Protein AF-A0A538SGX9-F1 (afdb_monomer_lite)

Structure (mmCIF, N/CA/C/O backbone):
data_AF-A0A538SGX9-F1
#
_entry.id   AF-A0A538SGX9-F1
#
loop_
_atom_site.group_PDB
_atom_site.id
_atom_site.type_symbol
_atom_site.label_atom_id
_atom_site.label_alt_id
_atom_site.label_comp_id
_atom_site.label_asym_id
_atom_site.label_entity_id
_atom_site.label_seq_id
_atom_site.pdbx_PDB_ins_code
_atom_site.Cartn_x
_atom_site.Cartn_y
_atom_site.Cartn_z
_atom_site.occupancy
_atom_site.B_iso_or_equiv
_atom_site.auth_seq_id
_atom_site.auth_comp_id
_atom_site.auth_asym_id
_atom_site.auth_atom_id
_atom_site.pdbx_PDB_model_num
ATOM 1 N N . MET A 1 1 ? 2.554 -4.254 11.302 1.00 86.12 1 MET A N 1
ATOM 2 C CA . MET A 1 1 ? 3.138 -5.567 10.945 1.00 86.12 1 MET A CA 1
ATOM 3 C C . MET A 1 1 ? 2.565 -5.999 9.604 1.00 86.12 1 MET A C 1
ATOM 5 O O . MET A 1 1 ? 1.450 -5.603 9.311 1.00 86.12 1 MET A O 1
ATOM 9 N N . VAL A 1 2 ? 3.298 -6.754 8.778 1.00 92.25 2 VAL A N 1
ATOM 10 C CA . VAL A 1 2 ? 2.737 -7.293 7.523 1.00 92.25 2 VAL A CA 1
ATOM 11 C C . VAL A 1 2 ? 1.795 -8.447 7.859 1.00 92.25 2 VAL A C 1
ATOM 13 O O . VAL A 1 2 ? 2.252 -9.468 8.365 1.00 92.25 2 VAL A O 1
ATOM 16 N N . ALA A 1 3 ? 0.502 -8.274 7.589 1.00 93.81 3 ALA A N 1
ATOM 17 C CA . ALA A 1 3 ? -0.518 -9.300 7.798 1.00 93.81 3 ALA A CA 1
ATOM 18 C C . ALA A 1 3 ? -0.656 -10.206 6.568 1.00 93.81 3 ALA A C 1
ATOM 20 O O . ALA A 1 3 ? -0.810 -11.422 6.679 1.00 93.81 3 ALA A O 1
ATOM 21 N N . ARG A 1 4 ? -0.564 -9.615 5.371 1.00 95.94 4 ARG A N 1
ATOM 22 C CA . ARG A 1 4 ? -0.651 -10.329 4.095 1.00 95.94 4 ARG A CA 1
ATOM 23 C C . ARG A 1 4 ? 0.117 -9.583 3.017 1.00 95.94 4 ARG A C 1
ATOM 25 O O . ARG A 1 4 ? 0.028 -8.367 2.925 1.00 95.94 4 ARG A O 1
ATOM 32 N N . HIS A 1 5 ? 0.813 -10.316 2.155 1.00 97.12 5 HIS A N 1
ATOM 33 C CA . HIS A 1 5 ? 1.441 -9.752 0.965 1.00 97.12 5 HIS A CA 1
ATOM 34 C C . HIS A 1 5 ? 1.366 -10.760 -0.184 1.00 97.12 5 HIS A C 1
ATOM 36 O O . HIS A 1 5 ? 1.935 -11.846 -0.100 1.00 97.12 5 HIS A O 1
ATOM 42 N N . VAL A 1 6 ? 0.605 -10.444 -1.235 1.00 97.06 6 VAL A N 1
ATOM 43 C CA . VAL A 1 6 ? 0.300 -11.393 -2.321 1.00 97.06 6 VAL A CA 1
ATOM 44 C C . VAL A 1 6 ? 0.369 -10.744 -3.700 1.00 97.06 6 VAL A C 1
ATOM 46 O O . VAL A 1 6 ? 0.225 -9.530 -3.848 1.00 97.06 6 VAL A O 1
ATOM 49 N N . ASP A 1 7 ? 0.578 -11.573 -4.724 1.00 96.38 7 ASP A N 1
ATOM 50 C CA . ASP A 1 7 ? 0.365 -11.180 -6.117 1.00 96.38 7 ASP A CA 1
ATOM 51 C C . ASP A 1 7 ? -1.134 -10.951 -6.365 1.00 96.38 7 ASP A C 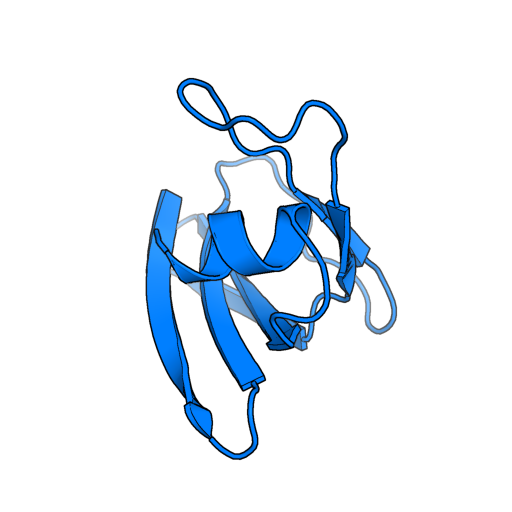1
ATOM 53 O O . ASP A 1 7 ? -1.961 -11.796 -6.019 1.00 96.38 7 ASP A O 1
ATOM 57 N N . PHE A 1 8 ? -1.473 -9.789 -6.924 1.00 96.00 8 PHE A N 1
ATOM 58 C CA . PHE A 1 8 ? -2.841 -9.416 -7.287 1.00 96.00 8 PHE A CA 1
ATOM 59 C C . PHE A 1 8 ? -3.088 -9.538 -8.802 1.00 96.00 8 PHE A C 1
ATOM 61 O O . PHE A 1 8 ? -4.206 -9.349 -9.276 1.00 96.00 8 PHE A O 1
ATOM 68 N N . GLY A 1 9 ? -2.054 -9.886 -9.572 1.00 95.25 9 GLY A N 1
ATOM 69 C CA . GLY A 1 9 ? -2.096 -9.997 -11.022 1.00 95.25 9 GLY A CA 1
ATOM 70 C C . GLY A 1 9 ? -1.821 -8.673 -11.736 1.00 95.25 9 GLY A C 1
ATOM 71 O O . GLY A 1 9 ? -1.765 -7.598 -11.141 1.00 95.25 9 GLY A O 1
ATOM 72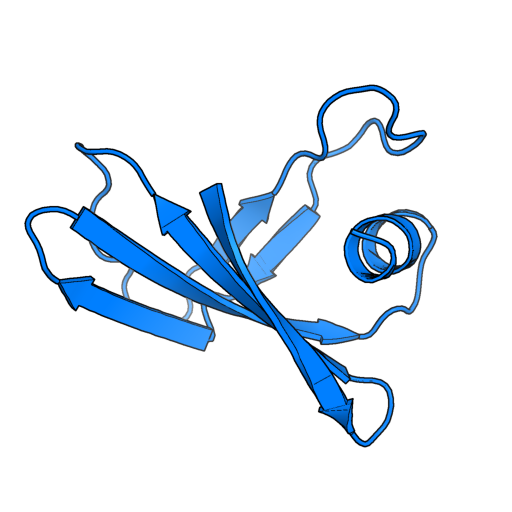 N N . ALA A 1 10 ? -1.602 -8.758 -13.053 1.00 93.19 10 ALA A N 1
ATOM 73 C CA . ALA A 1 10 ? -1.337 -7.606 -13.925 1.00 93.19 10 ALA A CA 1
ATOM 74 C C . ALA A 1 10 ? -0.217 -6.669 -13.414 1.00 93.19 10 ALA A C 1
ATOM 76 O O . ALA A 1 10 ? -0.299 -5.451 -13.564 1.00 93.19 10 ALA A O 1
ATOM 77 N N . GLY A 1 11 ? 0.818 -7.224 -12.773 1.00 92.44 11 GLY A N 1
ATOM 78 C CA . GLY A 1 11 ? 1.940 -6.455 -12.220 1.00 92.44 11 GLY A CA 1
ATOM 79 C C . GLY A 1 11 ? 1.641 -5.717 -10.908 1.00 92.44 11 GLY A C 1
ATOM 80 O O . GLY A 1 11 ? 2.462 -4.902 -10.480 1.00 92.44 11 GLY A O 1
ATOM 81 N N . HIS A 1 12 ? 0.499 -5.996 -10.274 1.00 97.06 12 HIS A N 1
ATOM 82 C CA . HIS A 1 12 ? 0.097 -5.408 -9.003 1.00 97.06 12 HIS A CA 1
ATOM 83 C C . HIS A 1 12 ? 0.287 -6.379 -7.836 1.00 97.06 12 HIS A C 1
ATOM 85 O O . HIS A 1 12 ? 0.230 -7.600 -7.975 1.00 97.06 12 HIS A O 1
ATOM 91 N N . ARG A 1 13 ? 0.495 -5.810 -6.655 1.00 98.00 13 ARG A N 1
ATOM 92 C CA . ARG A 1 13 ? 0.644 -6.500 -5.377 1.00 98.00 13 ARG A CA 1
ATOM 93 C C . ARG A 1 13 ? -0.397 -5.961 -4.410 1.00 98.00 13 ARG A C 1
ATOM 95 O O . ARG A 1 13 ? -0.670 -4.760 -4.405 1.00 98.00 13 ARG A O 1
ATOM 102 N N . TRP A 1 14 ? -0.937 -6.851 -3.587 1.00 98.00 14 TRP A N 1
ATOM 103 C CA . TRP A 1 14 ? -1.784 -6.490 -2.458 1.00 98.00 14 TRP A CA 1
ATOM 104 C C . TRP A 1 14 ? -1.004 -6.662 -1.160 1.00 98.00 14 TRP A C 1
ATOM 106 O O . TRP A 1 14 ? -0.426 -7.728 -0.933 1.00 98.00 14 TRP A O 1
ATOM 116 N N . LEU A 1 15 ? -0.992 -5.630 -0.322 1.00 97.62 15 LEU A N 1
ATOM 117 C CA . LEU A 1 15 ? -0.325 -5.608 0.976 1.00 97.62 15 LEU A CA 1
ATOM 118 C C . LEU A 1 15 ? -1.326 -5.200 2.057 1.00 97.62 15 LEU A C 1
ATOM 120 O O . LEU A 1 15 ? -1.842 -4.091 2.004 1.00 97.62 15 LEU A O 1
ATOM 124 N N . ASP A 1 16 ? -1.532 -6.059 3.050 1.00 97.25 16 ASP A N 1
ATOM 125 C CA . ASP A 1 16 ? -2.243 -5.729 4.284 1.00 97.25 16 ASP A CA 1
ATOM 126 C C . ASP A 1 16 ? -1.234 -5.495 5.412 1.00 97.25 16 ASP A C 1
ATOM 128 O O . ASP A 1 16 ? -0.355 -6.330 5.665 1.00 97.25 16 ASP A O 1
ATOM 132 N N . LEU A 1 17 ? -1.373 -4.364 6.102 1.00 94.94 17 LEU A N 1
ATOM 133 C CA . LEU A 1 17 ? -0.573 -3.991 7.261 1.00 94.94 17 LEU A CA 1
ATOM 134 C C . LEU A 1 17 ? -1.457 -3.802 8.487 1.00 94.94 17 LEU A C 1
ATOM 136 O O . LEU A 1 17 ? -2.319 -2.927 8.498 1.00 94.94 17 LEU A O 1
ATOM 140 N N . ASP A 1 18 ? -1.165 -4.539 9.552 1.00 94.19 18 ASP A N 1
ATOM 141 C CA . ASP A 1 18 ? -1.707 -4.240 10.874 1.00 94.19 18 ASP A CA 1
ATOM 142 C C . ASP A 1 18 ? -1.014 -2.996 11.427 1.00 94.19 18 ASP A C 1
ATOM 144 O O . ASP A 1 18 ? 0.222 -2.961 11.534 1.00 94.19 18 ASP A O 1
ATOM 148 N N . VAL A 1 19 ? -1.793 -1.984 11.791 1.00 92.38 19 VAL A N 1
ATOM 149 C CA . VAL A 1 19 ? -1.294 -0.754 12.405 1.00 92.38 19 VAL A CA 1
ATOM 150 C C . VAL A 1 19 ? -1.594 -0.747 13.910 1.00 92.38 19 VAL A C 1
ATOM 152 O O . VAL A 1 19 ? -2.681 -1.146 14.333 1.00 92.38 19 VAL A O 1
ATOM 155 N N . PRO A 1 20 ? -0.616 -0.356 14.750 1.00 84.25 20 PRO A N 1
ATOM 156 C CA . PRO A 1 20 ? -0.7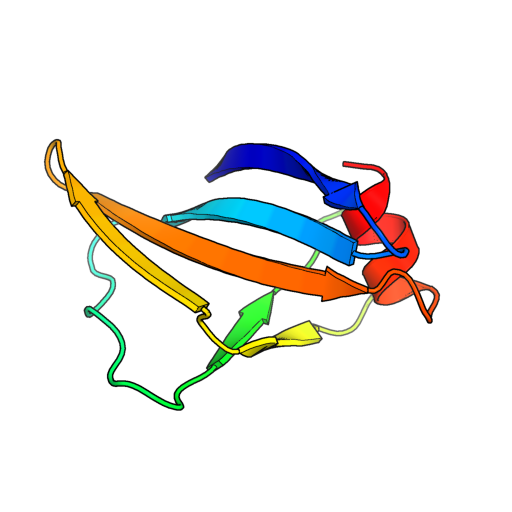96 -0.325 16.196 1.00 84.25 20 PRO A CA 1
ATOM 157 C C . PRO A 1 20 ? -1.703 0.836 16.614 1.00 84.25 20 PRO A C 1
ATOM 159 O O . PRO A 1 20 ? -1.720 1.883 15.972 1.00 84.25 20 PRO A O 1
ATOM 162 N N . ALA A 1 21 ? -2.401 0.682 17.738 1.00 80.06 21 ALA A N 1
ATOM 163 C CA . ALA A 1 21 ? -3.137 1.782 18.351 1.00 80.06 21 ALA A CA 1
ATOM 164 C C . ALA A 1 21 ? -2.187 2.812 19.015 1.00 80.06 21 ALA A C 1
ATOM 166 O O . ALA A 1 21 ? -1.151 2.412 19.557 1.00 80.06 21 ALA A O 1
ATOM 167 N N . PRO A 1 22 ? -2.552 4.111 19.056 1.00 83.94 22 PRO A N 1
ATOM 168 C CA . PRO A 1 22 ? -3.705 4.718 18.390 1.00 83.94 22 PRO A CA 1
ATOM 169 C C . PRO A 1 22 ? -3.381 5.060 16.924 1.00 83.94 22 PRO A C 1
ATOM 171 O O . PRO A 1 22 ? -2.447 5.809 16.649 1.00 83.94 22 PRO A O 1
ATOM 174 N N . PHE A 1 23 ? -4.168 4.524 15.991 1.00 87.06 23 PHE A N 1
ATOM 175 C CA . PHE A 1 23 ? -4.148 4.909 14.582 1.00 87.06 23 PHE A CA 1
ATOM 176 C C . PHE A 1 23 ? -5.594 5.126 14.145 1.00 87.06 23 PHE A C 1
ATOM 178 O O . PHE A 1 23 ? -6.412 4.214 14.272 1.00 87.06 23 PHE A O 1
ATOM 185 N N . ASP A 1 24 ? -5.907 6.327 13.668 1.00 89.56 24 ASP A N 1
ATOM 186 C CA . ASP A 1 24 ? -7.265 6.679 13.262 1.00 89.56 24 ASP A CA 1
ATOM 187 C C . ASP A 1 24 ? -7.634 6.009 11.937 1.00 89.56 24 ASP A C 1
ATOM 189 O O . ASP A 1 24 ? -6.810 5.888 11.026 1.00 89.56 24 ASP A O 1
ATOM 193 N N . VAL A 1 25 ? -8.891 5.586 11.812 1.00 92.12 25 VAL A N 1
ATOM 194 C CA . VAL A 1 25 ? -9.391 5.003 10.565 1.00 92.12 25 VAL A CA 1
ATOM 195 C C . VAL A 1 25 ? -9.353 6.073 9.464 1.00 92.12 25 VAL A C 1
ATOM 197 O O . VAL A 1 25 ? -9.978 7.123 9.626 1.00 92.12 25 VAL A O 1
ATOM 200 N N . PRO A 1 26 ? -8.639 5.839 8.348 1.00 93.81 26 PRO A N 1
ATOM 201 C CA . PRO A 1 26 ? -8.500 6.833 7.292 1.00 93.81 26 PRO A CA 1
ATOM 202 C C . PRO A 1 26 ? -9.805 7.027 6.513 1.00 93.81 26 PRO A C 1
ATOM 204 O O . PRO A 1 26 ? -10.550 6.080 6.254 1.00 93.81 26 PRO A O 1
ATOM 207 N N . GLU A 1 27 ? -10.045 8.259 6.073 1.00 95.62 27 GLU A N 1
ATOM 208 C CA . GLU A 1 27 ? -11.140 8.597 5.167 1.00 95.62 27 GLU A CA 1
ATOM 209 C C . GLU A 1 27 ? -10.827 8.182 3.715 1.00 95.62 27 GLU A C 1
ATOM 211 O O . GLU A 1 27 ? -9.659 8.133 3.304 1.00 95.62 27 GLU A O 1
ATOM 216 N N . PRO A 1 28 ? -11.856 7.922 2.884 1.00 95.75 28 PRO A N 1
ATOM 217 C CA . PRO A 1 28 ? -11.661 7.629 1.469 1.00 95.75 28 PRO A CA 1
ATOM 218 C C . PRO A 1 28 ? -10.845 8.708 0.743 1.00 95.75 28 PRO A C 1
ATOM 220 O O . PRO A 1 28 ? -11.119 9.901 0.851 1.00 95.75 28 PRO A O 1
ATOM 223 N N . GLY A 1 29 ? -9.859 8.275 -0.047 1.00 96.12 29 GLY A N 1
ATOM 224 C CA . GLY A 1 29 ? -8.962 9.164 -0.796 1.00 96.12 29 GLY A CA 1
ATOM 225 C C . GLY A 1 29 ? -7.694 9.575 -0.042 1.00 96.12 29 GLY A C 1
ATOM 226 O O . GLY A 1 29 ? -6.810 10.187 -0.643 1.00 96.12 29 GLY A O 1
ATOM 227 N N . GLN A 1 30 ? -7.561 9.211 1.236 1.00 97.31 30 GLN A N 1
ATOM 228 C CA . GLN A 1 30 ? -6.335 9.438 1.995 1.00 97.31 30 GLN A CA 1
ATOM 229 C C . GLN A 1 30 ? -5.224 8.439 1.635 1.00 97.31 30 GLN A C 1
ATOM 231 O O . GLN A 1 30 ? -5.430 7.376 1.041 1.00 97.31 30 GLN A O 1
ATOM 236 N N . PHE A 1 31 ? -4.004 8.811 2.004 1.00 97.25 31 PHE A N 1
ATOM 237 C CA . PHE A 1 31 ? -2.800 8.014 1.825 1.00 97.25 31 PHE A CA 1
ATOM 238 C C . PHE A 1 31 ? -1.932 8.101 3.080 1.00 97.25 31 PHE A C 1
ATOM 240 O O . PHE A 1 31 ? -2.081 9.014 3.891 1.00 97.25 31 PHE A O 1
ATOM 247 N N . VAL A 1 32 ? -1.012 7.153 3.220 1.00 95.50 32 VAL A N 1
ATOM 248 C CA . VAL A 1 32 ? -0.002 7.132 4.285 1.00 95.50 32 VAL A CA 1
ATOM 249 C C . VAL A 1 32 ? 1.388 7.013 3.681 1.00 95.50 32 VAL A C 1
ATOM 251 O O . VAL A 1 32 ? 1.544 6.638 2.520 1.00 95.50 32 VAL A O 1
ATOM 254 N N . GLU A 1 33 ? 2.408 7.304 4.477 1.00 94.44 33 GLU A N 1
ATOM 255 C CA . GLU A 1 33 ? 3.804 7.121 4.093 1.00 94.44 33 GLU A CA 1
ATOM 256 C C .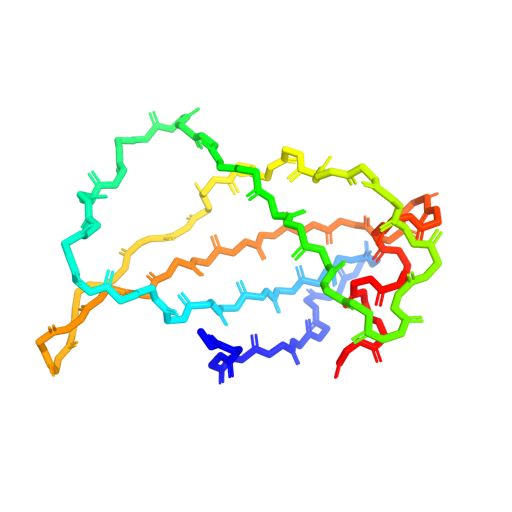 GLU A 1 33 ? 4.331 5.791 4.645 1.00 94.44 33 GLU A C 1
ATOM 258 O O . GLU A 1 33 ? 4.374 5.583 5.858 1.00 94.44 33 GLU A O 1
ATOM 263 N N . LEU A 1 34 ? 4.759 4.883 3.763 1.00 92.44 34 LEU A N 1
ATOM 264 C CA . LEU A 1 34 ? 5.405 3.628 4.149 1.00 92.44 34 LEU A CA 1
ATOM 265 C C . LEU A 1 34 ? 6.925 3.768 4.086 1.00 92.44 34 LEU A C 1
ATOM 267 O O . LEU A 1 34 ? 7.501 3.945 3.010 1.00 92.44 34 LEU A O 1
ATOM 271 N N . LEU A 1 35 ? 7.587 3.636 5.235 1.00 90.62 35 LEU A N 1
ATOM 272 C CA . LEU A 1 35 ? 9.042 3.566 5.322 1.00 90.62 35 LEU A CA 1
ATOM 273 C C . LEU A 1 35 ? 9.494 2.113 5.497 1.00 90.62 35 LEU A C 1
ATOM 275 O O . LEU A 1 35 ? 9.119 1.441 6.456 1.00 90.62 35 LEU A O 1
ATOM 279 N N . LEU A 1 36 ? 10.341 1.643 4.583 1.00 87.88 36 LEU A N 1
ATOM 280 C CA . LEU A 1 36 ? 11.018 0.357 4.715 1.00 87.88 36 LEU A CA 1
ATOM 281 C C . LEU A 1 36 ? 12.215 0.515 5.658 1.00 87.88 36 LEU A C 1
ATOM 283 O O . LEU A 1 36 ? 13.158 1.240 5.343 1.00 87.88 36 LEU A O 1
ATOM 287 N N . VAL A 1 37 ? 12.181 -0.163 6.803 1.00 83.00 37 VAL A N 1
ATOM 288 C CA . VAL A 1 37 ? 13.287 -0.147 7.773 1.00 83.00 37 VAL A CA 1
ATOM 289 C C . VAL A 1 37 ? 14.486 -0.980 7.278 1.00 83.00 37 VAL A C 1
ATOM 291 O O . VAL A 1 37 ? 14.316 -1.853 6.419 1.00 83.00 37 VAL A O 1
ATOM 294 N N . PRO A 1 38 ? 15.717 -0.721 7.768 1.00 74.88 38 PRO A N 1
ATOM 295 C CA . PRO A 1 38 ? 16.907 -1.485 7.393 1.00 74.88 38 PRO A CA 1
ATOM 296 C C . PRO A 1 38 ? 16.707 -3.006 7.518 1.00 74.88 38 PRO A C 1
ATOM 298 O O . PRO A 1 38 ? 16.046 -3.446 8.460 1.00 74.88 38 PRO A O 1
ATOM 301 N N . PRO A 1 39 ? 17.286 -3.818 6.610 1.00 68.88 39 PRO A N 1
ATOM 302 C CA . PRO A 1 39 ? 18.338 -3.484 5.636 1.00 68.88 39 PRO A CA 1
ATOM 303 C C . PRO A 1 39 ? 17.846 -2.995 4.251 1.00 68.88 39 PRO A C 1
ATOM 305 O O . PRO A 1 39 ? 18.510 -3.223 3.241 1.00 68.88 39 PRO A O 1
ATOM 308 N N . SER A 1 40 ? 16.701 -2.312 4.164 1.00 75.94 40 SER A N 1
ATOM 309 C CA . SER A 1 40 ? 16.212 -1.735 2.903 1.00 75.94 40 SER A CA 1
ATOM 310 C C . SER A 1 40 ? 17.173 -0.694 2.283 1.00 75.94 40 SER A C 1
ATOM 312 O O . SER A 1 40 ? 17.585 0.237 2.978 1.00 75.94 40 SER A O 1
ATOM 314 N N . PRO A 1 41 ? 17.470 -0.759 0.965 1.00 72.25 41 PRO A N 1
ATOM 315 C CA . PRO A 1 41 ? 18.247 0.268 0.257 1.00 72.25 41 PRO A CA 1
ATOM 316 C C . PRO A 1 41 ? 17.441 1.556 -0.006 1.00 72.25 41 PRO A C 1
ATOM 318 O O . PRO A 1 41 ? 17.946 2.507 -0.604 1.00 72.25 41 PRO A O 1
ATOM 321 N N . VAL A 1 42 ? 16.163 1.579 0.376 1.00 80.88 42 VAL A N 1
ATOM 322 C CA . VAL A 1 42 ? 15.220 2.665 0.104 1.00 80.88 42 VAL A CA 1
ATOM 323 C C . VAL A 1 42 ? 15.179 3.593 1.310 1.00 80.88 42 VAL A C 1
ATOM 325 O O . VAL A 1 42 ? 14.679 3.219 2.363 1.00 80.88 42 VAL A O 1
ATOM 328 N N . ILE A 1 43 ? 15.692 4.811 1.139 1.00 76.50 43 ILE A N 1
ATOM 329 C CA . ILE A 1 43 ? 15.860 5.785 2.232 1.00 76.50 43 ILE A CA 1
ATOM 330 C C . ILE A 1 43 ? 14.601 6.645 2.433 1.00 76.50 43 ILE A C 1
ATOM 332 O O . ILE A 1 43 ? 14.379 7.194 3.508 1.00 76.50 43 ILE A O 1
ATOM 336 N N . LEU A 1 44 ? 13.765 6.775 1.399 1.00 86.19 44 LEU A N 1
ATOM 337 C CA . LEU A 1 44 ? 12.627 7.691 1.403 1.00 86.19 44 LEU A CA 1
ATOM 338 C C . LEU A 1 44 ? 11.292 6.944 1.581 1.00 86.19 44 LEU A C 1
ATOM 340 O O . LEU A 1 44 ? 11.040 5.996 0.824 1.00 86.19 44 LEU A O 1
ATOM 344 N N . PRO A 1 45 ? 10.400 7.411 2.478 1.00 91.62 45 PRO A N 1
ATOM 345 C CA . PRO A 1 45 ? 9.040 6.888 2.602 1.00 91.62 45 PRO A CA 1
ATOM 346 C C . PRO A 1 45 ? 8.281 6.935 1.273 1.00 91.62 45 PRO A C 1
ATOM 348 O O . PRO A 1 45 ? 8.585 7.770 0.415 1.00 91.62 45 PRO A O 1
ATOM 351 N N . ARG A 1 46 ? 7.382 5.976 1.053 1.00 92.12 46 ARG A N 1
ATOM 352 C CA . ARG A 1 46 ? 6.553 5.876 -0.150 1.00 92.12 46 ARG A CA 1
ATOM 353 C C . ARG A 1 46 ? 5.124 6.308 0.186 1.00 92.12 46 ARG A C 1
ATOM 355 O O . ARG A 1 46 ? 4.527 5.654 1.042 1.00 92.12 46 ARG A O 1
ATOM 362 N N . PRO A 1 47 ? 4.550 7.298 -0.519 1.00 95.31 47 PRO A N 1
ATOM 363 C CA . PRO A 1 47 ? 3.143 7.615 -0.359 1.00 95.31 47 PRO A CA 1
ATOM 364 C C . PRO A 1 47 ? 2.310 6.489 -0.970 1.00 95.31 47 PRO A C 1
ATOM 366 O O . PRO A 1 47 ? 2.531 6.097 -2.118 1.00 95.31 47 PRO A O 1
ATOM 369 N N . MET A 1 48 ? 1.362 5.965 -0.200 1.00 96.50 48 MET A N 1
ATOM 370 C CA . MET A 1 48 ? 0.520 4.835 -0.576 1.00 96.50 48 MET A CA 1
ATOM 371 C C . MET A 1 48 ? -0.935 5.151 -0.255 1.00 96.50 48 MET A C 1
ATOM 373 O O . MET A 1 48 ? -1.296 5.324 0.910 1.00 96.50 48 MET A O 1
ATOM 377 N N . SER A 1 49 ? -1.772 5.223 -1.289 1.00 97.81 49 SER A N 1
ATOM 378 C CA . SER A 1 49 ? -3.221 5.348 -1.122 1.00 97.81 49 SER A CA 1
ATOM 379 C C . SER A 1 49 ? -3.765 4.166 -0.327 1.00 97.81 49 SER A C 1
ATOM 381 O O . SER A 1 49 ? -3.430 3.017 -0.620 1.00 97.81 49 SER A O 1
ATOM 383 N N . VAL A 1 50 ? -4.622 4.445 0.653 1.00 97.88 50 VAL A N 1
ATOM 384 C CA . VAL A 1 50 ? -5.304 3.394 1.412 1.00 97.88 50 VAL A CA 1
ATOM 385 C C . VAL A 1 50 ? -6.437 2.844 0.550 1.00 97.88 50 VAL A C 1
ATOM 387 O O . VAL A 1 50 ? -7.395 3.551 0.244 1.00 97.88 50 VAL A O 1
ATOM 390 N N . ALA A 1 51 ? -6.313 1.588 0.124 1.00 97.81 51 ALA A N 1
ATOM 391 C CA . ALA A 1 51 ? -7.309 0.916 -0.710 1.00 97.81 51 ALA A CA 1
ATOM 392 C C . ALA A 1 51 ? -8.389 0.215 0.128 1.00 97.81 51 ALA A C 1
ATOM 394 O O . ALA A 1 51 ? -9.516 0.047 -0.334 1.00 97.81 51 ALA A O 1
ATOM 395 N N . ALA A 1 52 ? -8.049 -0.191 1.352 1.00 97.25 52 ALA A N 1
ATOM 396 C CA . ALA A 1 52 ? -8.978 -0.773 2.309 1.00 97.25 52 ALA A CA 1
ATOM 397 C C . ALA A 1 5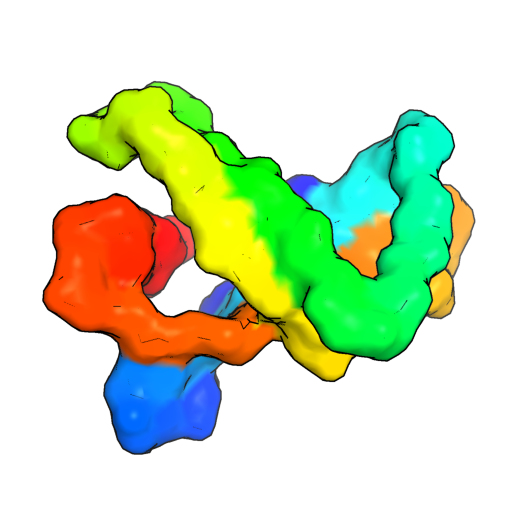2 ? -8.560 -0.438 3.744 1.00 97.25 52 ALA A C 1
ATOM 399 O O . ALA A 1 52 ? -7.375 -0.296 4.037 1.00 97.25 52 ALA A O 1
ATOM 400 N N . ALA A 1 53 ? -9.537 -0.356 4.640 1.00 96.12 53 ALA A N 1
ATOM 401 C CA . ALA A 1 53 ? -9.331 -0.257 6.077 1.00 96.12 53 ALA A CA 1
ATOM 402 C C . ALA A 1 53 ? -10.329 -1.201 6.753 1.00 96.12 53 ALA A C 1
ATOM 404 O O . ALA A 1 53 ? -11.513 -1.204 6.413 1.00 96.12 53 ALA A O 1
ATOM 405 N N . THR A 1 54 ? -9.86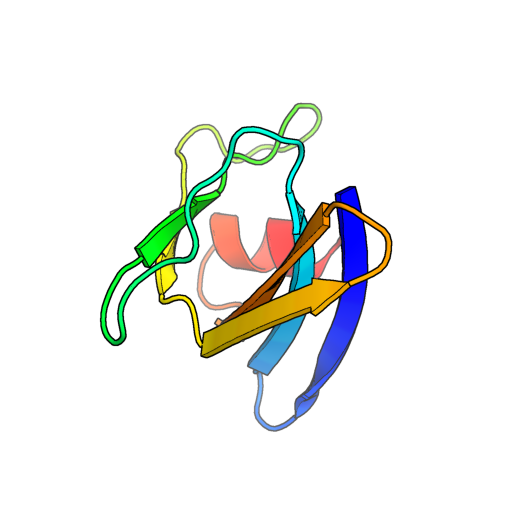0 -2.060 7.651 1.00 94.19 54 THR A N 1
ATOM 406 C CA . THR A 1 54 ? -10.710 -3.026 8.356 1.00 94.19 54 THR A CA 1
ATOM 407 C C . THR A 1 54 ? -10.346 -3.049 9.827 1.00 94.19 54 THR A C 1
ATOM 409 O O . THR A 1 54 ? -9.194 -3.282 10.186 1.00 94.19 54 THR A O 1
ATOM 412 N N . GLU A 1 55 ? -11.335 -2.811 10.678 1.00 91.31 55 GLU A N 1
ATOM 413 C CA . GLU A 1 55 ? -11.192 -2.926 12.126 1.00 91.31 55 GLU A CA 1
ATOM 414 C C . GLU A 1 55 ? -11.404 -4.383 12.559 1.00 91.31 55 GLU A C 1
ATOM 416 O O . GLU A 1 55 ? -12.327 -5.058 12.095 1.00 91.31 55 GLU A O 1
ATOM 421 N N . GLY A 1 56 ? -10.560 -4.886 13.463 1.00 79.50 56 GLY A N 1
ATOM 422 C CA . GLY A 1 56 ? -10.672 -6.253 13.970 1.00 79.50 56 GLY A CA 1
ATOM 423 C C . GLY A 1 56 ? -9.748 -6.530 15.155 1.00 79.50 56 GLY A C 1
ATOM 424 O O . GLY A 1 56 ? -8.637 -6.018 15.223 1.00 79.50 56 GLY A O 1
ATOM 425 N N . GLY A 1 57 ? -10.205 -7.335 16.122 1.00 70.44 57 GLY A N 1
ATOM 426 C CA . GLY A 1 57 ? -9.363 -7.833 17.224 1.00 70.44 57 GLY A CA 1
ATOM 427 C C . GLY A 1 57 ? -8.717 -6.764 18.122 1.00 70.44 57 GLY A C 1
ATOM 428 O O . GLY A 1 57 ? -7.739 -7.066 18.799 1.00 70.44 57 GLY A O 1
ATOM 429 N N . GLY A 1 58 ? -9.237 -5.531 18.130 1.00 74.75 58 GLY A N 1
ATOM 430 C CA . GLY A 1 58 ? -8.653 -4.398 18.863 1.00 74.75 58 GLY A CA 1
ATOM 431 C C . GLY A 1 58 ? -7.588 -3.611 18.089 1.00 74.75 58 GLY A C 1
ATOM 432 O O . GLY A 1 58 ? -6.910 -2.778 18.685 1.00 74.75 58 GLY A O 1
ATOM 433 N N . GLY A 1 59 ? -7.439 -3.858 16.785 1.00 87.75 59 GLY A N 1
ATOM 434 C CA . GLY A 1 59 ? -6.540 -3.124 15.900 1.00 87.75 59 GLY A CA 1
ATOM 435 C C . GLY A 1 59 ? -7.186 -2.762 14.564 1.00 87.75 59 GLY A C 1
ATOM 436 O O . GLY A 1 59 ? -8.355 -3.060 14.302 1.00 87.75 59 GLY A O 1
ATOM 437 N N . LEU A 1 60 ? -6.389 -2.110 13.723 1.00 95.00 60 LEU A N 1
ATOM 438 C CA . LEU A 1 60 ? -6.764 -1.684 12.382 1.00 95.00 60 LEU A CA 1
ATOM 439 C C . LEU A 1 60 ? -5.807 -2.324 11.376 1.00 95.00 60 LEU A C 1
ATOM 441 O O . LEU A 1 60 ? -4.591 -2.297 11.565 1.00 95.00 60 LEU A O 1
ATOM 445 N N . THR A 1 61 ? -6.350 -2.874 10.296 1.00 96.25 61 THR A N 1
ATOM 446 C CA . THR A 1 61 ? -5.574 -3.377 9.162 1.00 96.25 61 THR A CA 1
ATOM 447 C C . THR A 1 61 ? -5.823 -2.478 7.957 1.00 96.25 61 THR A C 1
ATOM 449 O O . THR A 1 61 ? -6.971 -2.242 7.574 1.00 96.25 61 THR A O 1
ATOM 452 N N . LEU A 1 62 ? -4.748 -1.968 7.357 1.00 97.31 62 LEU A N 1
ATOM 453 C CA . LEU A 1 62 ? -4.788 -1.159 6.142 1.00 97.31 62 LEU A CA 1
ATOM 454 C C . LEU A 1 62 ? -4.339 -1.988 4.940 1.00 97.31 62 LEU A C 1
ATOM 456 O O . LEU A 1 62 ? -3.272 -2.599 4.976 1.00 97.31 62 LEU A O 1
ATOM 460 N N . GLY A 1 63 ? -5.136 -1.967 3.878 1.00 97.44 63 GLY A N 1
ATOM 461 C CA . GLY A 1 63 ? -4.855 -2.619 2.606 1.00 97.44 63 GLY A CA 1
ATOM 462 C C . GLY A 1 63 ? -4.349 -1.632 1.558 1.00 97.44 63 GLY A C 1
ATOM 463 O O . GLY A 1 63 ? -4.902 -0.542 1.382 1.00 97.44 63 GLY A O 1
ATOM 464 N N . PHE A 1 64 ? -3.317 -2.040 0.825 1.00 97.94 64 PHE A N 1
ATOM 465 C CA . PHE A 1 64 ? -2.653 -1.259 -0.212 1.00 97.94 64 PHE A CA 1
ATOM 466 C C . PHE A 1 64 ? -2.553 -2.069 -1.502 1.00 97.94 64 PHE A C 1
ATOM 468 O O . PHE A 1 64 ? -1.995 -3.168 -1.519 1.00 97.94 64 PHE A O 1
ATOM 475 N N . LEU A 1 65 ? -3.025 -1.484 -2.602 1.00 97.81 65 LEU A N 1
ATOM 476 C CA . LEU A 1 65 ? -2.792 -1.986 -3.953 1.00 97.81 65 LEU A CA 1
ATOM 477 C C . LEU A 1 65 ? -1.699 -1.144 -4.611 1.00 97.81 65 LEU A C 1
ATOM 479 O O . LEU A 1 65 ? -1.815 0.079 -4.676 1.00 97.81 65 LEU A O 1
ATOM 483 N N . TYR A 1 66 ? -0.645 -1.781 -5.119 1.00 97.69 66 TYR A N 1
ATOM 484 C CA . TYR A 1 66 ? 0.455 -1.057 -5.760 1.00 97.69 66 TYR A CA 1
ATOM 485 C C . TYR A 1 66 ? 1.152 -1.868 -6.849 1.00 97.69 66 TYR A C 1
ATOM 487 O O . TYR A 1 66 ? 1.069 -3.092 -6.877 1.00 97.69 66 TYR A O 1
ATOM 495 N N . ALA A 1 67 ? 1.877 -1.183 -7.735 1.00 97.19 67 ALA A N 1
ATOM 496 C CA . ALA A 1 67 ? 2.692 -1.800 -8.778 1.00 97.19 67 ALA A CA 1
ATOM 497 C C . ALA A 1 67 ? 4.196 -1.624 -8.501 1.00 97.19 67 ALA A C 1
ATOM 499 O O . ALA A 1 67 ? 4.649 -0.576 -8.033 1.00 97.19 67 ALA A O 1
ATOM 500 N N . ALA A 1 68 ? 4.999 -2.637 -8.836 1.00 94.69 68 ALA A N 1
ATOM 501 C CA . ALA A 1 68 ? 6.446 -2.657 -8.594 1.00 94.69 68 ALA A CA 1
ATOM 502 C C . ALA A 1 68 ? 7.257 -1.920 -9.690 1.00 94.69 68 ALA A C 1
ATOM 504 O O . ALA A 1 68 ? 8.079 -2.508 -10.398 1.00 94.69 68 ALA A O 1
ATOM 505 N N . ILE A 1 69 ? 7.040 -0.610 -9.834 1.00 93.75 69 ILE A N 1
ATOM 506 C CA . ILE A 1 69 ? 7.568 0.193 -10.957 1.00 93.75 69 ILE A CA 1
ATOM 507 C C . ILE A 1 69 ? 8.943 0.841 -10.711 1.00 93.75 69 ILE A C 1
ATOM 509 O O . ILE A 1 69 ? 9.682 1.096 -11.661 1.00 93.75 69 ILE A O 1
ATOM 513 N N . GLY A 1 70 ? 9.320 1.083 -9.453 1.00 90.62 70 GLY A N 1
ATOM 514 C CA . GLY A 1 70 ? 10.593 1.703 -9.061 1.00 90.62 70 GLY A CA 1
ATOM 515 C C . GLY A 1 70 ? 11.342 0.902 -7.997 1.00 90.62 70 GLY A C 1
ATOM 516 O O . GLY A 1 70 ? 10.836 -0.099 -7.495 1.00 90.62 70 GLY A O 1
ATOM 517 N N . SER A 1 71 ? 12.549 1.341 -7.626 1.00 88.81 71 SER A N 1
ATOM 518 C CA . SER A 1 71 ? 13.378 0.669 -6.607 1.00 88.81 71 SER A CA 1
ATOM 519 C C . SER A 1 71 ? 12.643 0.497 -5.273 1.00 88.81 71 SER A C 1
ATOM 521 O O . SER A 1 71 ? 12.630 -0.600 -4.728 1.00 88.81 71 SER A O 1
ATOM 523 N N . GLY A 1 72 ? 11.955 1.547 -4.811 1.00 89.81 72 GLY A N 1
ATOM 524 C CA . GLY A 1 72 ? 11.141 1.540 -3.592 1.00 89.81 72 GLY A CA 1
ATOM 525 C C . GLY A 1 72 ? 10.068 0.454 -3.574 1.00 89.81 72 GLY A C 1
ATOM 526 O O . GLY A 1 72 ? 10.037 -0.402 -2.698 1.00 89.81 72 GLY A O 1
ATOM 527 N N . THR A 1 73 ? 9.213 0.461 -4.591 1.00 92.56 73 THR A N 1
ATOM 528 C CA . THR A 1 73 ? 8.107 -0.495 -4.726 1.00 92.56 73 THR A CA 1
ATOM 529 C C . THR A 1 73 ? 8.581 -1.908 -5.069 1.00 92.56 73 THR A C 1
ATOM 531 O O . THR A 1 73 ? 7.903 -2.865 -4.731 1.00 92.56 73 THR A O 1
ATOM 534 N N . ARG A 1 74 ? 9.740 -2.075 -5.724 1.00 92.62 74 ARG A N 1
ATOM 535 C CA . ARG A 1 74 ? 10.338 -3.400 -5.970 1.00 92.62 74 ARG A CA 1
ATOM 536 C C . ARG A 1 74 ? 10.933 -4.000 -4.701 1.00 92.62 74 ARG A C 1
ATOM 538 O O . ARG A 1 74 ? 10.768 -5.191 -4.482 1.00 92.62 74 ARG A O 1
ATOM 545 N N . ALA A 1 75 ? 11.575 -3.184 -3.865 1.00 90.69 75 ALA A N 1
ATOM 546 C CA . ALA A 1 75 ? 12.022 -3.610 -2.542 1.00 90.69 75 ALA A CA 1
ATOM 547 C C . ALA A 1 75 ? 10.827 -3.988 -1.656 1.00 90.69 75 ALA A C 1
ATOM 549 O O . ALA A 1 75 ? 10.855 -5.036 -1.024 1.00 90.69 75 ALA A O 1
ATOM 550 N N . LEU A 1 76 ? 9.750 -3.191 -1.685 1.00 91.12 76 LEU A N 1
ATOM 551 C CA . LEU A 1 76 ? 8.499 -3.526 -1.000 1.00 91.12 76 LEU A CA 1
ATOM 552 C C . LEU A 1 76 ? 7.903 -4.848 -1.503 1.00 91.12 76 LEU A C 1
ATOM 554 O O . LEU A 1 76 ? 7.513 -5.676 -0.693 1.00 91.12 76 LEU A O 1
ATOM 558 N N . ALA A 1 77 ? 7.895 -5.075 -2.821 1.00 92.38 77 ALA A N 1
ATOM 559 C CA . ALA A 1 77 ? 7.387 -6.304 -3.434 1.00 92.38 77 ALA A CA 1
ATOM 560 C C . ALA A 1 77 ? 8.178 -7.568 -3.059 1.00 92.38 77 ALA A C 1
ATOM 562 O O . ALA A 1 77 ? 7.637 -8.664 -3.195 1.00 92.38 77 ALA A O 1
ATOM 563 N N . ALA A 1 78 ? 9.419 -7.413 -2.592 1.00 89.38 78 ALA A N 1
ATOM 564 C CA . ALA A 1 78 ? 10.305 -8.501 -2.194 1.00 89.38 78 ALA A CA 1
ATOM 565 C C . ALA A 1 78 ? 10.236 -8.861 -0.695 1.00 89.38 78 ALA A C 1
ATOM 567 O O . ALA A 1 78 ? 10.947 -9.779 -0.287 1.00 89.38 78 ALA A O 1
ATOM 568 N N . LEU A 1 79 ? 9.425 -8.151 0.104 1.00 83.44 79 LEU A N 1
ATOM 569 C CA . LEU A 1 79 ? 9.096 -8.533 1.486 1.00 83.44 79 LEU A CA 1
ATOM 570 C C . LEU A 1 79 ? 8.219 -9.788 1.524 1.00 83.44 79 LEU A C 1
ATOM 572 O O . LEU A 1 79 ? 8.466 -10.632 2.407 1.00 83.44 79 LEU A O 1
#

pLDDT: mean 91.19, std 7.21, range [68.88, 98.0]

Radius of gyration: 12.48 Å; chains: 1; bounding box: 30×21×33 Å

Secondary structure (DSSP, 8-state):
-EEEEEEEETTEEEEEEEEPSS-PPPPTT-EEEEP--TT-S--S-EEEE--EEEEETTEEEEEEEEE--SHHHHHHHT-

Organism: Eiseniibacteriota bacterium (NCBI:txid2212470)

Foldseek 3Di:
DWPDWADPDPQKIKTKDWDDPPDDFDDAPAWDWADDDPPQPDPGTDTFHFPDWDDDPNTIITMTMDGCPDSVSVSVNVD

Sequence (79 aa):
MVARHVDFGAGHRWLDLDVPAPFDVPEPGQFVELLLVPPSPVILPRPMSVAAATEGGGGLTLGFLYAAIGSGTRALAAL

InterPro domains:
  IPR017938 Riboflavin synthase-like beta-barrel [SSF63380] (2-78)